Protein AF-A0A5C4LPR5-F1 (afdb_monomer_li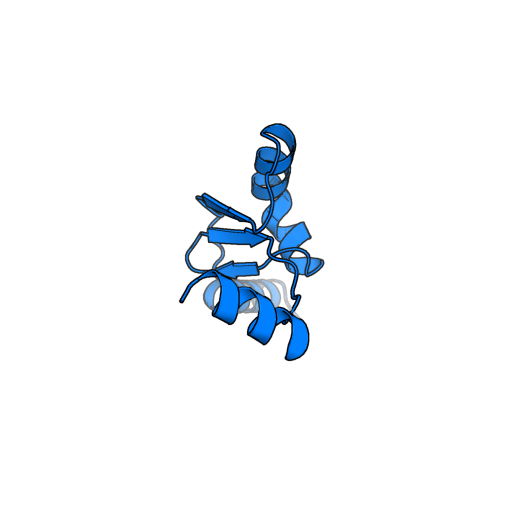te)

Radius of gyration: 18.0 Å; chains: 1; bounding box: 41×29×49 Å

Secondary structure (DSSP, 8-state):
--HHHHHHHHHHHHHHS--SPPSEEEESS---HHHHHHHHHSHHHHHHTTS-EEETTEEEE----PPPHHHHHHHHHHH-

Organism: NCBI:txid2583531

Structure (mmCIF, N/CA/C/O backbone):
data_AF-A0A5C4LPR5-F1
#
_entry.id   AF-A0A5C4LPR5-F1
#
loop_
_atom_site.group_PDB
_atom_site.id
_atom_site.type_symbol
_atom_site.label_atom_id
_atom_site.label_alt_id
_atom_site.label_comp_id
_atom_site.label_asym_id
_atom_site.label_entity_id
_atom_site.label_seq_id
_atom_site.pdbx_PDB_ins_code
_atom_site.Cartn_x
_atom_site.Cartn_y
_atom_site.Cartn_z
_atom_site.occupancy
_atom_site.B_iso_or_equiv
_atom_site.auth_seq_id
_atom_site.auth_comp_id
_atom_site.auth_asym_id
_atom_site.auth_atom_id
_atom_site.pdbx_PDB_model_num
ATOM 1 N N . MET A 1 1 ? -26.650 12.608 14.532 1.00 61.94 1 MET A N 1
ATOM 2 C CA . MET A 1 1 ? -25.489 11.707 14.368 1.00 61.94 1 MET A CA 1
ATOM 3 C C . MET A 1 1 ? -24.647 11.819 15.627 1.00 61.94 1 MET A C 1
ATOM 5 O O . MET A 1 1 ? -24.271 12.932 15.970 1.00 61.94 1 MET A O 1
ATOM 9 N N . SER A 1 2 ? -24.448 10.723 16.357 1.00 91.31 2 SER A N 1
ATOM 10 C CA . SER A 1 2 ? -23.730 10.702 17.639 1.00 91.31 2 SER A CA 1
ATOM 11 C C . SER A 1 2 ? -22.292 10.193 17.486 1.00 91.31 2 SER A C 1
ATOM 13 O O . SER A 1 2 ? -21.931 9.590 16.473 1.00 91.31 2 SER A O 1
ATOM 15 N N . LEU A 1 3 ? -21.469 10.393 18.517 1.00 90.12 3 LEU A N 1
ATOM 16 C CA . LEU A 1 3 ? -20.102 9.862 18.570 1.00 90.12 3 LEU A CA 1
ATOM 17 C C . LEU A 1 3 ? -20.081 8.322 18.481 1.00 90.12 3 LEU A C 1
ATOM 19 O O . LEU A 1 3 ? -19.195 7.739 17.859 1.00 90.12 3 LEU A O 1
ATOM 23 N N . ALA A 1 4 ? -21.102 7.668 19.045 1.00 90.25 4 ALA A N 1
ATOM 24 C CA . ALA A 1 4 ? -21.286 6.224 18.954 1.00 90.25 4 ALA A CA 1
ATOM 25 C C . ALA A 1 4 ? -21.593 5.768 17.516 1.00 90.25 4 ALA A C 1
ATOM 27 O O . ALA A 1 4 ? -21.090 4.731 17.085 1.00 90.25 4 ALA A O 1
ATOM 28 N N . ASP A 1 5 ? -22.357 6.558 16.754 1.00 88.69 5 ASP A N 1
ATOM 29 C CA . ASP A 1 5 ? -22.665 6.259 15.347 1.00 88.69 5 ASP A CA 1
ATOM 30 C C . ASP A 1 5 ? -21.423 6.379 14.458 1.00 88.69 5 ASP A C 1
ATOM 32 O O . ASP A 1 5 ? -21.199 5.540 13.584 1.00 88.69 5 ASP A O 1
ATOM 36 N N . LEU A 1 6 ? -20.589 7.396 14.707 1.00 88.19 6 LEU A N 1
ATOM 37 C CA . LEU A 1 6 ? -19.299 7.571 14.037 1.00 88.19 6 LEU A CA 1
ATOM 38 C C . LEU A 1 6 ? -18.362 6.395 14.316 1.00 88.19 6 LEU A C 1
ATOM 40 O O . LEU A 1 6 ? -17.806 5.834 13.374 1.00 88.19 6 LEU A O 1
ATOM 44 N N . ARG A 1 7 ? -18.247 5.966 15.580 1.00 85.81 7 ARG A N 1
ATOM 45 C CA . ARG A 1 7 ? -17.390 4.832 15.950 1.00 85.81 7 ARG A CA 1
ATOM 46 C C . ARG A 1 7 ? -17.843 3.534 15.286 1.00 85.81 7 ARG A C 1
ATOM 48 O O . ARG A 1 7 ? -17.039 2.843 14.680 1.00 85.81 7 ARG A O 1
ATOM 55 N N . ARG A 1 8 ? -19.148 3.257 15.293 1.00 84.75 8 ARG A N 1
ATOM 56 C CA . ARG A 1 8 ? -19.727 2.044 14.689 1.00 84.75 8 ARG A CA 1
ATOM 57 C C . ARG A 1 8 ? -19.643 2.037 13.155 1.00 84.75 8 ARG A C 1
ATOM 59 O O . ARG A 1 8 ? -19.721 0.986 12.517 1.00 84.75 8 ARG A O 1
ATOM 66 N N . ARG A 1 9 ? -19.546 3.216 12.531 1.00 82.94 9 ARG A N 1
ATOM 67 C CA . ARG A 1 9 ? -19.298 3.363 11.090 1.00 82.94 9 ARG A CA 1
ATOM 68 C C . ARG A 1 9 ? -17.816 3.179 10.767 1.00 82.94 9 ARG A C 1
ATOM 70 O O . ARG A 1 9 ? -17.520 2.503 9.789 1.00 82.94 9 ARG A O 1
ATOM 77 N N . LEU A 1 10 ? -16.927 3.715 11.602 1.00 79.56 10 LEU A N 1
ATOM 78 C CA . LEU A 1 10 ? -15.483 3.518 11.493 1.00 79.56 10 LEU A CA 1
ATOM 79 C C . LEU A 1 10 ? -15.115 2.037 11.647 1.00 79.56 10 LEU A C 1
ATOM 81 O O . LEU A 1 10 ? -14.520 1.487 10.734 1.00 79.56 10 LEU A O 1
ATOM 85 N N . GLU A 1 11 ? -15.604 1.371 12.697 1.00 75.62 11 GLU A N 1
ATOM 86 C CA . GLU A 1 11 ? -15.412 -0.071 12.935 1.00 75.62 11 GLU A CA 1
ATOM 87 C C . GLU A 1 11 ? -15.870 -0.919 11.732 1.00 75.62 11 GLU A C 1
ATOM 89 O O . GLU A 1 11 ? -15.227 -1.899 11.371 1.00 75.62 11 GLU A O 1
ATOM 94 N N . ARG A 1 12 ? -16.965 -0.534 11.060 1.00 74.44 12 ARG A N 1
ATOM 95 C CA . ARG A 1 12 ? -17.442 -1.223 9.846 1.00 74.44 12 ARG A CA 1
ATOM 96 C C . ARG A 1 12 ? -16.524 -1.019 8.646 1.00 74.44 12 ARG A C 1
ATOM 98 O O . ARG A 1 12 ? -16.297 -1.963 7.902 1.00 74.44 12 ARG A O 1
ATOM 105 N N . VAL A 1 13 ? -16.039 0.202 8.435 1.00 68.75 13 VAL A N 1
ATOM 106 C CA . VAL A 1 13 ? -15.102 0.512 7.343 1.00 68.75 13 VAL A CA 1
ATOM 107 C C . VAL A 1 13 ? -13.768 -0.193 7.588 1.00 68.75 13 VAL A C 1
ATOM 109 O O . VAL A 1 13 ? -13.233 -0.826 6.686 1.00 68.75 13 VAL A O 1
ATOM 112 N N . GLU A 1 14 ? -13.281 -0.165 8.824 1.00 67.62 14 GLU A N 1
ATOM 113 C CA . GLU A 1 14 ? -12.079 -0.869 9.270 1.00 67.62 14 GLU A CA 1
ATOM 114 C C . GLU A 1 14 ? -12.214 -2.397 9.197 1.00 67.62 14 GLU A C 1
ATOM 116 O O . GLU A 1 14 ? -11.235 -3.082 8.941 1.00 67.62 14 GLU A O 1
ATOM 121 N N . ALA A 1 15 ? -13.412 -2.961 9.366 1.00 60.81 15 ALA A N 1
ATOM 122 C CA . ALA A 1 15 ? -13.632 -4.397 9.185 1.00 60.81 15 ALA A CA 1
ATOM 123 C C . ALA A 1 15 ? -13.664 -4.830 7.705 1.00 60.81 15 ALA A C 1
ATOM 125 O O . ALA A 1 15 ? -13.413 -5.994 7.400 1.00 60.81 15 ALA A O 1
ATOM 126 N N . ILE A 1 16 ? -14.001 -3.917 6.786 1.00 62.25 16 ILE A N 1
ATOM 127 C CA . ILE A 1 16 ? -14.101 -4.192 5.340 1.00 62.25 16 ILE A CA 1
ATOM 128 C C . ILE A 1 16 ? -12.760 -3.951 4.632 1.00 62.25 16 ILE A C 1
ATOM 130 O O . ILE A 1 16 ? -12.426 -4.645 3.673 1.00 62.25 16 ILE A O 1
ATOM 134 N N . HIS A 1 17 ? -11.982 -2.976 5.096 1.00 58.94 17 HIS A N 1
ATOM 135 C CA . HIS A 1 17 ? -10.671 -2.654 4.548 1.00 58.94 17 HIS A CA 1
ATOM 136 C C . HIS A 1 17 ? -9.580 -3.325 5.386 1.00 58.94 17 HIS A C 1
ATOM 138 O O . HIS A 1 17 ? -9.638 -3.312 6.605 1.00 58.94 17 HIS A O 1
ATOM 144 N N . VAL A 1 18 ? -8.553 -3.904 4.762 1.00 57.56 18 VAL A N 1
ATOM 145 C CA . VAL A 1 18 ? -7.388 -4.417 5.503 1.00 57.56 18 VAL A CA 1
ATOM 146 C C . VAL A 1 18 ? -6.700 -3.232 6.198 1.00 57.56 18 VAL A C 1
A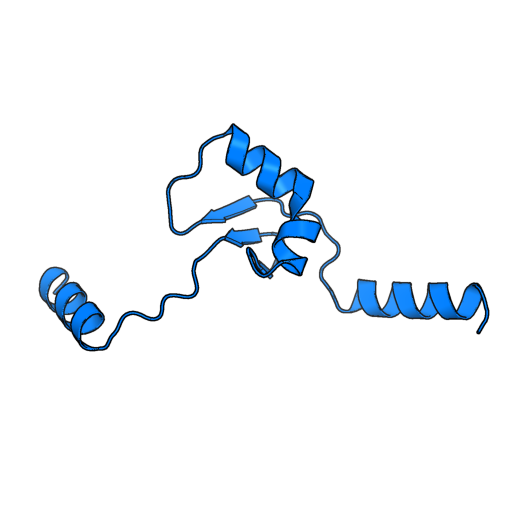TOM 148 O O . VAL A 1 18 ? -6.064 -2.413 5.542 1.00 57.56 18 VAL A O 1
ATOM 151 N N . VAL A 1 19 ? -6.867 -3.114 7.520 1.00 64.88 19 VAL A N 1
ATOM 152 C CA . VAL A 1 19 ? -6.289 -2.037 8.360 1.00 64.88 19 VAL A CA 1
ATOM 153 C C . VAL A 1 19 ? -4.834 -2.316 8.748 1.00 64.88 19 VAL A C 1
ATOM 155 O O . VAL A 1 19 ? -4.132 -1.422 9.232 1.00 64.88 19 VAL A O 1
ATOM 158 N N . GLU A 1 20 ? -4.360 -3.545 8.538 1.00 73.81 20 GLU A N 1
ATOM 159 C CA . GLU A 1 20 ? -2.988 -3.920 8.864 1.00 73.81 20 GLU A CA 1
ATOM 160 C C . GLU A 1 20 ? -1.983 -3.155 8.001 1.00 73.81 20 GLU A C 1
ATOM 162 O O . GLU A 1 20 ? -2.123 -3.058 6.781 1.00 73.81 20 GLU A O 1
ATOM 167 N N . ALA A 1 21 ? -0.948 -2.624 8.656 1.00 82.56 21 ALA A N 1
ATOM 168 C CA . ALA A 1 21 ? 0.164 -1.995 7.964 1.00 82.56 21 ALA A CA 1
ATOM 169 C C . ALA A 1 21 ? 0.820 -2.995 6.990 1.00 82.56 21 ALA A C 1
ATOM 171 O O . ALA A 1 21 ? 0.941 -4.182 7.319 1.00 82.56 21 ALA A O 1
ATOM 172 N N . PRO A 1 22 ? 1.259 -2.537 5.805 1.00 90.12 22 PRO A N 1
ATOM 173 C CA . PRO A 1 22 ? 1.978 -3.388 4.875 1.00 90.12 22 PRO A CA 1
ATOM 174 C C . PRO A 1 22 ? 3.264 -3.916 5.514 1.00 90.12 22 PRO A C 1
ATOM 176 O O . PRO A 1 22 ? 3.981 -3.195 6.205 1.00 90.12 22 PRO A O 1
ATOM 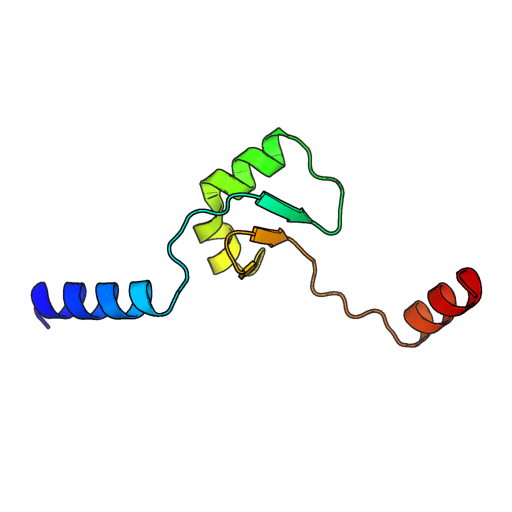179 N N . ARG A 1 23 ? 3.553 -5.191 5.260 1.00 89.38 23 ARG A N 1
ATOM 180 C CA . ARG A 1 23 ? 4.762 -5.892 5.713 1.00 89.38 23 ARG A CA 1
ATOM 181 C C . ARG A 1 23 ? 5.825 -5.959 4.619 1.00 89.38 23 ARG A C 1
ATOM 183 O O . ARG A 1 23 ? 6.981 -6.239 4.911 1.00 89.38 23 ARG A O 1
ATOM 190 N N . ALA A 1 24 ? 5.423 -5.730 3.371 1.00 90.62 24 ALA A N 1
ATOM 191 C CA . ALA A 1 24 ? 6.284 -5.760 2.200 1.00 90.62 24 ALA A CA 1
ATOM 192 C C . ALA A 1 24 ? 5.781 -4.785 1.128 1.00 90.62 24 ALA A C 1
ATOM 194 O O . ALA A 1 24 ? 4.611 -4.387 1.128 1.00 90.62 24 ALA A O 1
ATOM 195 N N . ILE A 1 25 ? 6.673 -4.445 0.202 1.00 93.06 25 ILE A N 1
ATOM 196 C CA . ILE A 1 25 ? 6.378 -3.661 -0.996 1.00 93.06 25 ILE A CA 1
ATOM 197 C C . ILE A 1 25 ? 6.589 -4.557 -2.214 1.00 93.06 25 ILE A C 1
ATOM 199 O O . ILE A 1 25 ? 7.578 -5.285 -2.283 1.00 93.06 25 ILE A O 1
ATOM 203 N N . LEU A 1 26 ? 5.676 -4.470 -3.177 1.00 91.94 26 LEU A N 1
ATOM 204 C CA . LEU A 1 26 ? 5.883 -4.955 -4.534 1.00 91.94 26 LEU A CA 1
ATOM 205 C C . LEU A 1 26 ? 5.792 -3.756 -5.475 1.00 91.94 26 LEU A C 1
ATOM 207 O O . LEU A 1 26 ? 4.752 -3.102 -5.541 1.00 91.94 26 LEU A O 1
ATOM 211 N N . ALA A 1 27 ? 6.881 -3.473 -6.183 1.00 91.31 27 ALA A N 1
ATOM 212 C CA . ALA A 1 27 ? 6.969 -2.378 -7.139 1.00 91.31 27 ALA A CA 1
ATOM 213 C C . ALA A 1 27 ? 7.406 -2.898 -8.512 1.00 91.31 27 ALA A C 1
ATOM 215 O O . ALA A 1 27 ? 8.178 -3.854 -8.600 1.00 91.31 27 ALA A O 1
ATOM 216 N N . ASP A 1 28 ? 6.908 -2.273 -9.575 1.00 88.69 28 ASP A N 1
ATOM 217 C CA . ASP A 1 28 ? 7.292 -2.560 -10.966 1.00 88.69 28 ASP A CA 1
ATOM 218 C C . ASP A 1 28 ? 8.605 -1.893 -11.392 1.00 88.69 28 ASP A C 1
ATOM 220 O O . ASP A 1 28 ? 9.154 -2.201 -12.451 1.00 88.69 28 ASP A O 1
ATOM 224 N N . ARG A 1 29 ? 9.135 -1.011 -10.546 1.00 84.88 29 ARG A N 1
ATOM 225 C CA . ARG A 1 29 ? 10.415 -0.338 -10.734 1.00 84.88 29 ARG A CA 1
ATOM 226 C C . ARG A 1 29 ? 11.311 -0.477 -9.507 1.00 84.88 29 ARG A C 1
ATOM 228 O O . ARG A 1 29 ? 10.808 -0.637 -8.391 1.00 84.88 29 ARG A O 1
ATOM 235 N N . PRO A 1 30 ? 12.638 -0.342 -9.680 1.00 86.38 30 PRO A N 1
ATOM 236 C CA . PRO A 1 30 ? 13.543 -0.176 -8.555 1.00 86.38 30 PRO A CA 1
ATOM 237 C C . PRO A 1 30 ? 13.102 1.002 -7.679 1.00 86.38 30 PRO A C 1
ATOM 239 O O . PRO A 1 30 ? 12.818 2.096 -8.176 1.00 86.38 30 PRO A O 1
ATOM 242 N N . MET A 1 31 ? 13.057 0.761 -6.374 1.00 88.06 31 MET A N 1
ATOM 243 C CA . MET A 1 31 ? 12.840 1.784 -5.358 1.00 88.06 31 MET A CA 1
ATOM 244 C C . MET A 1 31 ? 14.103 1.915 -4.517 1.00 88.06 31 MET A C 1
ATOM 246 O O . MET A 1 31 ? 14.730 0.913 -4.178 1.00 88.06 31 MET A O 1
ATOM 250 N N . GLY A 1 32 ? 14.466 3.150 -4.178 1.00 90.88 32 GLY A N 1
ATOM 251 C CA . GLY A 1 32 ? 15.519 3.397 -3.195 1.00 90.88 32 GLY A CA 1
ATOM 252 C C . GLY A 1 32 ? 15.037 3.086 -1.777 1.00 90.88 32 GLY A C 1
ATOM 253 O O . GLY A 1 32 ? 13.838 3.152 -1.499 1.00 90.88 32 GLY A O 1
ATOM 254 N N . ASP A 1 33 ? 15.965 2.810 -0.862 1.00 91.44 33 ASP A N 1
ATOM 255 C CA . ASP A 1 33 ? 15.640 2.470 0.532 1.00 91.44 33 ASP A CA 1
ATOM 256 C C . ASP A 1 33 ? 14.810 3.562 1.226 1.00 91.44 33 ASP A C 1
ATOM 258 O O . ASP A 1 33 ? 13.802 3.274 1.872 1.00 91.44 33 ASP A O 1
ATOM 262 N N . GLU A 1 34 ? 15.177 4.834 1.039 1.00 94.12 34 GLU A N 1
ATOM 263 C CA . GLU A 1 34 ? 14.437 5.978 1.590 1.00 94.12 34 GLU A CA 1
ATOM 264 C C . GLU A 1 34 ? 13.007 6.060 1.043 1.00 94.12 34 GLU A C 1
ATOM 266 O O . GLU A 1 34 ? 12.059 6.347 1.779 1.00 94.12 34 GLU A O 1
ATOM 271 N N . GLU A 1 35 ? 12.843 5.769 -0.247 1.00 91.56 35 GLU A N 1
ATOM 272 C CA . GLU A 1 35 ? 11.543 5.756 -0.906 1.00 91.56 35 GLU A CA 1
ATOM 273 C C . GLU A 1 35 ? 10.674 4.611 -0.374 1.00 91.56 35 GLU A C 1
ATOM 275 O O . GLU A 1 35 ? 9.498 4.816 -0.073 1.00 91.56 35 GLU A O 1
ATOM 280 N N . GLY A 1 36 ? 11.259 3.423 -0.192 1.00 91.88 36 GLY A N 1
ATOM 281 C CA . GLY A 1 36 ? 10.582 2.267 0.391 1.00 91.88 36 GLY A CA 1
ATOM 282 C C . GLY A 1 36 ? 10.116 2.533 1.824 1.00 91.88 36 GLY A C 1
ATOM 283 O O . GLY A 1 36 ? 8.960 2.273 2.167 1.00 91.88 36 GLY A O 1
ATOM 284 N N . VAL A 1 37 ? 10.971 3.136 2.653 1.00 92.75 37 VAL A N 1
ATOM 285 C CA . VAL A 1 37 ? 10.609 3.538 4.022 1.00 92.75 37 VAL A CA 1
ATOM 286 C C . VAL A 1 37 ? 9.484 4.573 4.01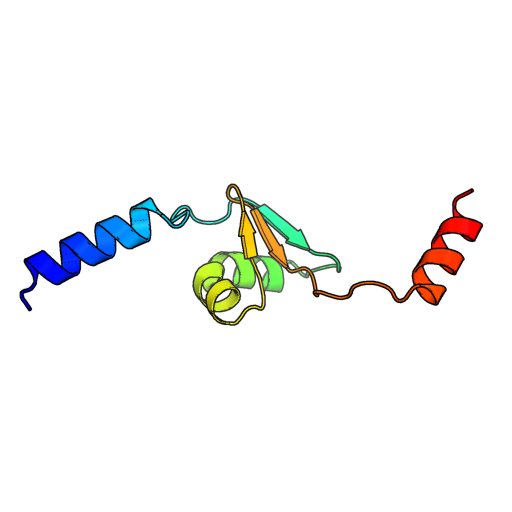2 1.00 92.75 37 VAL A C 1
ATOM 288 O O . VAL A 1 37 ? 8.524 4.448 4.776 1.00 92.75 37 VAL A O 1
ATOM 291 N N . ALA A 1 38 ? 9.556 5.577 3.135 1.00 92.94 38 ALA A N 1
ATOM 292 C CA . ALA A 1 38 ? 8.502 6.578 2.998 1.00 92.94 38 ALA A CA 1
ATOM 293 C C . ALA A 1 38 ? 7.174 5.955 2.539 1.00 92.94 38 ALA A C 1
ATOM 295 O O . ALA A 1 38 ? 6.121 6.315 3.066 1.00 92.94 38 ALA A O 1
ATOM 296 N N . ALA A 1 39 ? 7.216 4.995 1.613 1.00 91.56 39 ALA A N 1
ATOM 297 C CA . ALA A 1 39 ? 6.038 4.289 1.126 1.00 91.56 39 ALA A CA 1
ATOM 298 C C . ALA A 1 39 ? 5.374 3.444 2.222 1.00 91.56 39 ALA A C 1
ATOM 300 O O . ALA A 1 39 ? 4.157 3.510 2.385 1.00 91.56 39 ALA A O 1
ATOM 301 N N . LEU A 1 40 ? 6.151 2.708 3.026 1.00 91.56 40 LEU A N 1
ATOM 302 C CA . LEU A 1 40 ? 5.618 1.945 4.163 1.00 91.56 40 LEU A CA 1
ATOM 303 C C . LEU A 1 40 ? 5.104 2.842 5.286 1.00 91.56 40 LEU A C 1
ATOM 305 O O . LEU A 1 40 ? 4.124 2.488 5.931 1.00 91.56 40 LEU A O 1
ATOM 309 N N . ARG A 1 41 ? 5.730 3.994 5.542 1.00 92.00 41 ARG A N 1
ATOM 310 C CA . ARG A 1 41 ? 5.263 4.942 6.565 1.00 92.00 41 ARG A CA 1
ATOM 311 C C . ARG A 1 41 ? 3.967 5.632 6.141 1.00 92.00 41 ARG A C 1
ATOM 313 O O . ARG A 1 41 ? 3.029 5.730 6.931 1.00 92.00 41 ARG A O 1
ATOM 320 N N . ASP A 1 42 ? 3.902 6.071 4.887 1.00 92.00 42 ASP A N 1
ATOM 321 C CA . ASP A 1 42 ? 2.826 6.915 4.361 1.00 92.00 42 ASP A CA 1
ATOM 322 C C . ASP A 1 42 ? 1.810 6.118 3.512 1.00 92.00 42 ASP A C 1
ATOM 324 O O . ASP A 1 42 ? 1.029 6.705 2.759 1.00 92.00 42 ASP A O 1
ATOM 328 N N . TRP A 1 43 ? 1.777 4.785 3.639 1.00 89.75 43 TRP A N 1
ATOM 329 C CA . TRP A 1 43 ? 1.005 3.875 2.777 1.00 89.75 43 TRP A CA 1
ATOM 330 C C . TRP A 1 43 ? -0.487 4.215 2.677 1.00 89.75 43 TRP A C 1
ATOM 332 O O . TRP A 1 43 ? -1.093 4.079 1.614 1.00 89.75 43 TRP A O 1
ATOM 342 N N . ARG A 1 44 ? -1.094 4.707 3.766 1.00 88.81 44 ARG A N 1
ATOM 343 C CA . ARG A 1 44 ? -2.503 5.141 3.777 1.00 88.81 44 ARG A CA 1
ATOM 344 C C . ARG A 1 44 ? -2.741 6.322 2.843 1.00 88.81 44 ARG A C 1
ATOM 346 O O . ARG A 1 44 ? -3.750 6.359 2.153 1.00 88.81 44 ARG A O 1
ATOM 353 N N . ARG A 1 45 ? -1.802 7.271 2.801 1.00 88.31 45 ARG A N 1
ATOM 354 C CA . ARG A 1 45 ? -1.869 8.408 1.879 1.00 88.31 45 ARG A CA 1
ATOM 355 C C . ARG A 1 45 ? -1.678 7.931 0.444 1.00 88.31 45 ARG A C 1
ATOM 357 O O . ARG A 1 45 ? -2.464 8.282 -0.416 1.00 88.31 45 ARG A O 1
ATOM 364 N N . TRP A 1 46 ? -0.701 7.061 0.198 1.00 89.06 46 TRP A N 1
ATOM 365 C CA . TRP A 1 46 ? -0.426 6.556 -1.153 1.00 89.06 46 TRP A CA 1
ATOM 366 C C . TRP A 1 46 ? -1.588 5.743 -1.727 1.00 89.06 46 TRP A C 1
ATOM 368 O O . TRP A 1 46 ? -1.900 5.867 -2.908 1.00 89.06 46 TRP A O 1
ATOM 378 N N . THR A 1 47 ? -2.246 4.939 -0.893 1.00 87.38 47 THR A N 1
ATOM 379 C CA . THR A 1 47 ? -3.449 4.196 -1.289 1.00 87.38 47 THR A CA 1
ATOM 380 C C . THR A 1 47 ? -4.647 5.113 -1.520 1.00 87.38 47 THR A C 1
ATOM 382 O O . THR A 1 47 ? -5.363 4.927 -2.500 1.00 87.38 47 THR A O 1
ATOM 385 N N . ALA A 1 48 ? -4.839 6.139 -0.684 1.00 84.12 48 ALA A N 1
ATOM 386 C CA . ALA A 1 48 ? -5.877 7.151 -0.891 1.00 84.12 48 ALA A CA 1
ATOM 387 C C . ALA A 1 48 ? -5.654 7.982 -2.169 1.00 84.12 48 ALA A C 1
ATOM 389 O O . ALA A 1 48 ? -6.611 8.284 -2.875 1.00 84.12 48 ALA A O 1
ATOM 390 N N . ASP A 1 49 ? -4.397 8.290 -2.492 1.00 85.19 49 ASP A N 1
ATOM 391 C CA . ASP A 1 49 ? -4.000 9.041 -3.688 1.00 85.19 49 ASP A CA 1
ATOM 392 C C . ASP A 1 49 ? -4.009 8.177 -4.967 1.00 85.19 49 ASP A C 1
ATOM 394 O O . ASP A 1 49 ? -3.674 8.665 -6.045 1.00 85.19 49 ASP A O 1
ATOM 398 N N . GLY A 1 50 ? -4.328 6.879 -4.865 1.00 83.62 50 GLY A N 1
ATOM 399 C CA . GLY A 1 50 ? -4.302 5.936 -5.990 1.00 83.62 50 GLY A CA 1
ATOM 400 C C . GLY A 1 50 ? -2.897 5.589 -6.501 1.00 83.62 50 GLY A C 1
ATOM 401 O O . GLY A 1 50 ? -2.762 4.924 -7.523 1.00 83.62 50 GLY A O 1
ATOM 402 N N . ARG A 1 51 ? -1.844 6.010 -5.791 1.00 87.06 51 ARG A N 1
ATOM 403 C CA . ARG A 1 51 ? -0.436 5.709 -6.107 1.00 87.06 51 ARG A CA 1
ATOM 404 C C . ARG A 1 51 ? -0.040 4.276 -5.773 1.00 87.06 51 ARG A C 1
ATOM 406 O O . ARG A 1 51 ? 0.976 3.789 -6.257 1.00 87.06 51 ARG A O 1
ATOM 413 N N . ALA A 1 52 ? -0.796 3.635 -4.890 1.00 90.19 52 ALA A N 1
ATOM 414 C CA . ALA A 1 52 ? -0.562 2.270 -4.468 1.00 90.19 52 ALA A CA 1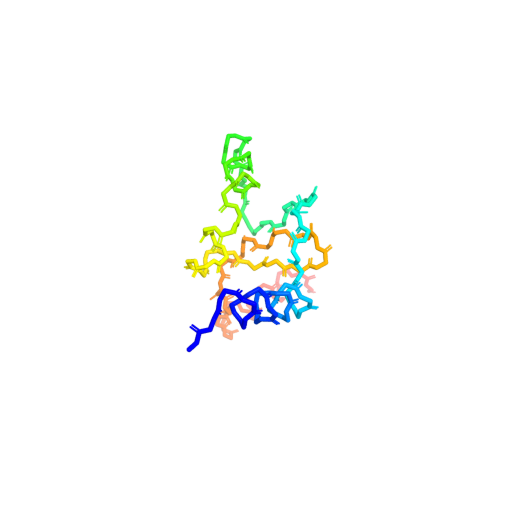
ATOM 415 C C . ALA A 1 52 ? -1.885 1.556 -4.182 1.00 90.19 52 ALA A C 1
ATOM 417 O O . ALA A 1 52 ? -2.913 2.188 -3.950 1.00 90.19 52 ALA A O 1
ATOM 418 N N . SER A 1 53 ? -1.854 0.230 -4.120 1.00 88.81 53 SER A N 1
ATOM 419 C CA . SER A 1 53 ? -2.956 -0.577 -3.596 1.00 88.81 53 SER A CA 1
ATOM 420 C C . SER A 1 53 ? -2.450 -1.525 -2.512 1.00 88.81 53 SER A C 1
ATOM 422 O O . SER A 1 53 ? -1.324 -2.009 -2.574 1.00 88.81 53 SER A O 1
ATOM 424 N N . LEU A 1 54 ? -3.252 -1.764 -1.473 1.00 86.69 54 LEU A N 1
ATOM 425 C CA . LEU A 1 54 ? -2.901 -2.698 -0.403 1.00 86.69 54 LEU A CA 1
ATOM 426 C C . LEU A 1 54 ? -3.656 -4.010 -0.608 1.00 86.69 54 LEU A C 1
ATOM 428 O O . LEU A 1 54 ? -4.887 -4.027 -0.597 1.00 86.69 54 LEU A O 1
ATOM 432 N N . HIS A 1 55 ? -2.928 -5.117 -0.736 1.00 85.31 55 HIS A N 1
ATOM 433 C CA . HIS A 1 55 ? -3.530 -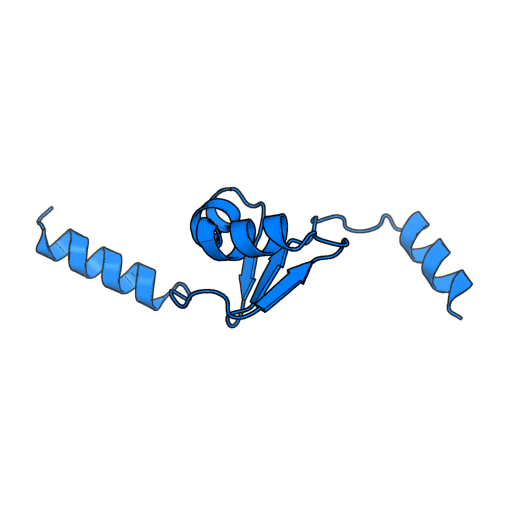6.442 -0.832 1.00 85.31 55 HIS A CA 1
ATOM 434 C C . HIS A 1 55 ? -2.753 -7.448 0.019 1.00 85.31 55 HIS A C 1
ATOM 436 O O . HIS A 1 55 ? -1.545 -7.594 -0.128 1.00 85.31 55 HIS A O 1
ATOM 442 N N . ARG A 1 56 ? -3.450 -8.134 0.938 1.00 84.31 56 ARG A N 1
ATOM 443 C CA . ARG A 1 56 ? -2.876 -9.158 1.841 1.00 84.31 56 ARG A CA 1
ATOM 444 C C . ARG A 1 56 ? -1.603 -8.702 2.580 1.00 84.31 56 ARG A C 1
ATOM 446 O O . ARG A 1 56 ? -0.670 -9.479 2.753 1.00 84.31 56 ARG A O 1
ATOM 453 N N . GLY A 1 57 ? -1.559 -7.438 3.006 1.00 86.38 57 GLY A N 1
ATOM 454 C CA . GLY A 1 57 ? -0.401 -6.869 3.705 1.00 86.38 57 GLY A CA 1
ATOM 455 C C . GLY A 1 57 ? 0.795 -6.545 2.802 1.00 86.38 57 GLY A C 1
ATOM 456 O O . GLY A 1 57 ? 1.875 -6.267 3.316 1.00 86.38 57 GLY A O 1
ATOM 457 N N . ILE A 1 58 ? 0.624 -6.561 1.479 1.00 89.56 58 ILE A N 1
ATOM 458 C CA . ILE A 1 58 ? 1.624 -6.121 0.502 1.00 89.56 58 ILE A CA 1
ATOM 459 C C . ILE A 1 58 ? 1.147 -4.806 -0.112 1.00 89.56 58 ILE A C 1
ATOM 461 O O . ILE A 1 58 ? 0.007 -4.711 -0.578 1.00 89.56 58 ILE A O 1
ATOM 465 N N . LEU A 1 59 ? 2.013 -3.793 -0.094 1.00 92.19 59 LEU A N 1
ATOM 466 C CA . LEU A 1 59 ? 1.787 -2.524 -0.776 1.00 92.19 59 LEU A CA 1
ATOM 467 C C . LEU A 1 59 ? 2.252 -2.648 -2.230 1.00 92.19 59 LEU A C 1
ATOM 469 O O . LEU A 1 59 ? 3.446 -2.764 -2.494 1.00 92.19 59 LEU A O 1
ATOM 473 N N . TYR A 1 60 ? 1.306 -2.632 -3.158 1.00 91.75 60 TYR A N 1
ATOM 474 C CA . TYR A 1 60 ? 1.543 -2.668 -4.595 1.00 91.75 60 TYR A CA 1
ATOM 475 C C . TYR A 1 60 ? 1.700 -1.245 -5.116 1.00 91.75 60 TYR A C 1
ATOM 477 O O . TYR A 1 60 ? 0.749 -0.467 -5.065 1.00 91.75 60 TYR A O 1
ATOM 485 N N . ILE A 1 61 ? 2.883 -0.919 -5.625 1.00 91.75 61 ILE A N 1
ATOM 486 C CA . ILE A 1 61 ? 3.206 0.353 -6.278 1.00 91.75 61 ILE A CA 1
ATOM 487 C C . ILE A 1 61 ? 3.496 0.003 -7.731 1.00 91.75 61 ILE A C 1
ATOM 489 O O . ILE A 1 61 ? 4.639 -0.199 -8.127 1.00 91.75 61 ILE A O 1
ATOM 493 N N . VAL A 1 62 ? 2.423 -0.202 -8.481 1.00 83.50 62 VAL A N 1
ATOM 494 C CA . VAL A 1 62 ? 2.476 -0.636 -9.873 1.00 83.50 62 VAL A CA 1
ATOM 495 C C . VAL A 1 62 ? 1.725 0.416 -10.661 1.00 83.50 62 VAL A C 1
ATOM 497 O O . VAL A 1 62 ? 0.565 0.701 -10.338 1.00 83.50 62 VAL A O 1
ATOM 500 N N . GLU A 1 63 ? 2.369 1.022 -11.653 1.00 70.56 63 GLU A N 1
ATOM 501 C CA . GLU A 1 63 ? 1.641 1.892 -12.562 1.00 70.56 63 GLU A CA 1
ATOM 502 C C . GLU A 1 63 ? 0.600 1.041 -13.299 1.00 70.56 63 GLU A C 1
ATOM 504 O O . GLU A 1 63 ? 0.925 -0.034 -13.813 1.00 70.56 63 GLU A O 1
ATOM 509 N N . PRO A 1 64 ? -0.667 1.477 -13.383 1.00 61.12 64 PRO A N 1
ATOM 510 C CA . PRO A 1 64 ? -1.645 0.815 -14.226 1.00 61.12 64 PRO A CA 1
ATOM 511 C C . PRO A 1 64 ? -1.307 1.111 -15.692 1.00 61.12 64 PRO A C 1
ATOM 513 O O . PRO A 1 64 ? -1.979 1.894 -16.356 1.00 61.12 64 PRO A O 1
ATOM 516 N N . ARG A 1 65 ? -0.254 0.485 -16.219 1.00 65.44 65 ARG A N 1
ATOM 517 C CA . ARG A 1 65 ? 0.002 0.428 -17.651 1.00 65.44 65 ARG A CA 1
ATOM 518 C C . ARG A 1 65 ? -0.396 -0.952 -18.136 1.00 65.44 65 ARG A C 1
ATOM 520 O O . ARG A 1 65 ? 0.323 -1.929 -17.960 1.00 65.44 65 ARG A O 1
ATOM 527 N N . SER A 1 66 ? -1.566 -1.026 -18.760 1.00 62.66 66 SER A N 1
ATOM 528 C CA . SER A 1 66 ? -1.841 -2.151 -19.650 1.00 62.66 66 SER A CA 1
ATOM 529 C C . SER A 1 66 ? -0.947 -1.968 -20.878 1.00 62.66 66 SER A C 1
ATOM 531 O O . SER A 1 66 ? -1.034 -0.902 -21.497 1.00 62.66 66 SER A O 1
ATOM 533 N N . PRO A 1 67 ? -0.059 -2.921 -21.213 1.00 67.44 67 PRO A N 1
ATOM 534 C CA . PRO A 1 67 ? 0.676 -2.844 -22.463 1.00 67.44 67 PRO A CA 1
ATOM 535 C C . PRO A 1 67 ? -0.326 -2.800 -23.615 1.00 67.44 67 PRO A C 1
ATOM 537 O O . PRO A 1 67 ? -1.368 -3.461 -23.586 1.00 67.44 67 PRO A O 1
ATOM 540 N N . THR A 1 68 ? -0.024 -1.997 -24.625 1.00 79.00 68 THR A N 1
ATOM 541 C CA . THR A 1 68 ? -0.758 -2.051 -25.888 1.00 79.00 68 THR A CA 1
ATOM 542 C C . THR A 1 68 ? -0.569 -3.426 -26.531 1.00 79.00 68 THR A C 1
ATOM 544 O O . THR A 1 68 ? 0.411 -4.123 -26.265 1.00 79.00 68 THR A O 1
ATOM 547 N N . GLU A 1 69 ? -1.486 -3.825 -27.411 1.00 79.50 69 GLU A N 1
ATOM 548 C CA . GLU A 1 69 ? -1.390 -5.101 -28.135 1.00 79.50 69 GLU A CA 1
ATOM 549 C C . GLU A 1 69 ? -0.047 -5.243 -28.882 1.00 79.50 69 GLU A C 1
ATOM 551 O O . GLU A 1 69 ? 0.561 -6.311 -28.880 1.00 79.50 69 GLU A O 1
ATOM 556 N N . ALA A 1 70 ? 0.473 -4.135 -29.423 1.00 81.56 70 ALA A N 1
ATOM 557 C CA . ALA A 1 70 ? 1.780 -4.079 -30.075 1.00 81.56 70 ALA A CA 1
ATOM 558 C C . ALA A 1 70 ? 2.954 -4.316 -29.104 1.00 81.56 70 ALA A C 1
ATOM 560 O O . ALA A 1 70 ? 3.899 -5.027 -29.442 1.00 81.56 70 ALA A O 1
ATOM 561 N N . GLU A 1 71 ? 2.898 -3.748 -27.897 1.00 79.56 71 GLU A N 1
ATOM 562 C CA . GLU A 1 71 ? 3.922 -3.951 -26.861 1.00 79.56 71 GLU A CA 1
ATOM 563 C C . GLU A 1 71 ? 3.892 -5.381 -26.312 1.00 79.56 71 GLU A C 1
ATOM 565 O O . GLU A 1 71 ? 4.943 -5.979 -26.088 1.00 79.56 71 GLU A O 1
ATOM 570 N N . TRP A 1 72 ? 2.696 -5.956 -26.154 1.00 80.12 72 TRP A N 1
ATOM 571 C CA . TRP A 1 72 ? 2.536 -7.346 -25.735 1.00 80.12 72 TRP A CA 1
ATOM 572 C C . TRP A 1 72 ? 3.097 -8.323 -26.777 1.00 80.12 72 TRP A C 1
ATOM 574 O O . TRP A 1 72 ? 3.851 -9.233 -26.431 1.00 80.12 72 TRP A O 1
ATOM 584 N N . ALA A 1 73 ? 2.787 -8.110 -28.061 1.00 81.31 73 ALA A N 1
ATOM 585 C CA . ALA A 1 73 ? 3.281 -8.952 -29.150 1.00 81.31 73 ALA A CA 1
ATOM 586 C C . ALA A 1 73 ? 4.817 -8.931 -29.260 1.00 81.31 73 ALA A C 1
ATOM 588 O O . ALA A 1 73 ? 5.431 -9.964 -29.530 1.00 81.31 73 ALA A O 1
ATOM 589 N N . ALA A 1 74 ? 5.445 -7.776 -29.014 1.00 79.62 74 ALA A N 1
ATOM 590 C CA . ALA A 1 74 ? 6.899 -7.633 -29.051 1.00 79.62 74 ALA A CA 1
ATOM 591 C C . ALA A 1 74 ? 7.606 -8.392 -27.910 1.00 79.62 74 ALA A C 1
ATOM 593 O O . ALA A 1 74 ? 8.617 -9.048 -28.159 1.00 79.62 74 ALA A O 1
ATOM 594 N N . ASP A 1 75 ? 7.073 -8.347 -26.682 1.00 72.06 75 ASP A N 1
ATOM 595 C CA . ASP A 1 75 ? 7.637 -9.085 -25.536 1.00 72.06 75 ASP A CA 1
ATOM 596 C C . ASP A 1 75 ? 7.428 -10.604 -25.682 1.00 72.06 75 ASP A C 1
ATOM 598 O O . ASP A 1 75 ? 8.319 -11.387 -25.351 1.00 72.06 75 ASP A O 1
ATOM 602 N N . HIS A 1 76 ? 6.295 -11.041 -26.252 1.00 71.62 76 HIS A N 1
ATOM 603 C CA . HIS A 1 76 ? 6.025 -12.463 -26.491 1.00 71.62 76 HIS A CA 1
ATOM 604 C C . HIS A 1 76 ? 7.015 -13.090 -27.486 1.00 71.62 76 HIS A C 1
ATOM 606 O O . HIS A 1 76 ? 7.540 -14.169 -27.221 1.00 71.62 76 HIS A O 1
ATOM 612 N N . LEU A 1 77 ? 7.327 -12.390 -28.583 1.00 67.69 77 LEU A N 1
ATOM 613 C CA . LEU A 1 77 ? 8.282 -12.843 -29.607 1.00 67.69 77 LEU A CA 1
ATOM 614 C C . LEU A 1 77 ? 9.748 -12.845 -29.143 1.00 67.69 77 LEU A C 1
ATOM 616 O O . LEU A 1 77 ? 10.590 -13.447 -29.800 1.00 67.69 77 LEU A O 1
ATOM 620 N N . GLN A 1 78 ? 10.087 -12.146 -28.056 1.00 63.72 78 GLN A N 1
ATOM 621 C CA . GLN A 1 78 ? 11.441 -12.176 -27.488 1.00 63.72 78 GLN A CA 1
ATOM 622 C C . GLN A 1 78 ? 11.639 -13.284 -26.447 1.00 63.72 78 GLN A C 1
ATOM 624 O O . GLN A 1 78 ? 12.780 -13.603 -26.111 1.00 63.72 78 GLN A O 1
ATOM 629 N N . ARG A 1 79 ? 10.554 -13.854 -25.908 1.00 61.41 79 ARG A N 1
ATOM 630 C CA . ARG A 1 79 ? 10.596 -14.843 -24.816 1.00 61.41 79 ARG A CA 1
ATOM 631 C C . ARG A 1 79 ? 10.274 -16.274 -25.257 1.00 61.41 79 ARG A C 1
ATOM 633 O O . ARG A 1 79 ? 10.482 -17.192 -24.463 1.00 61.41 79 ARG A O 1
ATOM 640 N N . HIS A 1 80 ? 9.800 -16.460 -26.487 1.00 50.62 80 HIS A N 1
ATOM 641 C CA . HIS A 1 80 ? 9.473 -17.740 -27.122 1.00 50.62 80 HIS A CA 1
ATOM 642 C C . HIS A 1 80 ? 9.998 -17.771 -28.556 1.00 50.62 80 HIS A C 1
ATOM 644 O O . HIS A 1 80 ? 10.277 -18.894 -29.032 1.00 50.62 80 HIS A O 1
#

Sequence (80 aa):
MSLADLRRRLERVEAIHVVEAPRAILADRPMGDEEGVAALRDWRRWTADGRASLHRGILYIVEPRSPTEAEWAADHLQRH

Foldseek 3Di:
DDPVVVVVVVVVVCVVDPPDQAPEEDEPDDDDPVRRVCCSVCVVVCVVVVQWDDDPSYTYRYPPDDDDPVRVVVVVVVVD

pLDDT: mean 81.58, std 10.99, range [50.62, 94.12]